Protein AF-A0A432PJ17-F1 (afdb_monomer_lite)

pLDDT: mean 88.02, std 12.89, range [40.84, 97.69]

Structure (mmCIF, N/CA/C/O backbone):
data_AF-A0A432PJ17-F1
#
_entry.id   AF-A0A432PJ17-F1
#
loop_
_atom_site.group_PDB
_atom_site.id
_atom_site.type_symbol
_atom_site.label_atom_id
_atom_site.label_alt_id
_atom_site.label_comp_id
_atom_site.label_asym_id
_atom_site.label_entity_id
_atom_site.label_seq_id
_atom_site.pdbx_PDB_ins_code
_atom_site.Cartn_x
_atom_site.Cartn_y
_atom_site.Cartn_z
_atom_site.occupancy
_atom_site.B_iso_or_equiv
_atom_site.auth_seq_id
_atom_site.auth_comp_id
_atom_site.auth_asym_id
_atom_site.auth_atom_id
_atom_site.pdbx_PDB_model_num
ATOM 1 N N . MET A 1 1 ? -22.045 -17.815 44.992 1.00 40.84 1 MET A N 1
ATOM 2 C CA . MET A 1 1 ? -20.741 -17.271 44.558 1.00 40.84 1 MET A CA 1
ATOM 3 C C . MET A 1 1 ? -20.516 -17.723 43.124 1.00 40.84 1 MET A C 1
ATOM 5 O O . MET A 1 1 ? -19.975 -18.793 42.906 1.00 40.84 1 MET A O 1
ATOM 9 N N . THR A 1 2 ? -21.008 -16.951 42.163 1.00 45.22 2 THR A N 1
ATOM 10 C CA . THR A 1 2 ? -20.849 -17.195 40.721 1.00 45.22 2 THR A CA 1
ATOM 11 C C . THR A 1 2 ? -20.924 -15.828 40.057 1.00 45.22 2 THR A C 1
ATOM 13 O O . THR A 1 2 ? -22.014 -15.349 39.784 1.00 45.22 2 THR A O 1
ATOM 16 N N . SER A 1 3 ? -19.790 -15.140 39.906 1.00 41.28 3 SER A N 1
ATOM 17 C CA . SER A 1 3 ? -19.743 -13.906 39.101 1.00 41.28 3 SER A CA 1
ATOM 18 C C . SER A 1 3 ? -18.350 -13.552 38.561 1.00 41.28 3 SER A C 1
ATOM 20 O O . SER A 1 3 ? -18.120 -12.402 38.210 1.00 41.28 3 SER A O 1
ATOM 22 N N . CYS A 1 4 ? -17.407 -14.501 38.478 1.00 43.22 4 CYS A N 1
ATOM 23 C CA . CYS A 1 4 ? -16.105 -14.245 37.833 1.00 43.22 4 CYS A CA 1
ATOM 24 C C . CYS A 1 4 ? -16.035 -14.698 36.363 1.00 43.22 4 CYS A C 1
ATOM 26 O O . CYS A 1 4 ? -15.071 -14.363 35.689 1.00 43.22 4 CYS A O 1
ATOM 28 N N . GLY A 1 5 ? -17.026 -15.442 35.852 1.00 47.62 5 GLY A N 1
ATOM 29 C CA . GLY A 1 5 ? -17.017 -15.952 34.470 1.00 47.62 5 GLY A CA 1
ATOM 30 C C . GLY A 1 5 ? -17.739 -15.070 33.443 1.00 47.62 5 GLY A C 1
ATOM 31 O O . GLY A 1 5 ? -17.365 -15.064 32.278 1.00 47.62 5 GLY A O 1
ATOM 32 N N . GLU A 1 6 ? -18.753 -14.306 33.860 1.00 48.50 6 GLU A N 1
ATOM 33 C CA . GLU A 1 6 ? -19.593 -13.520 32.938 1.00 48.50 6 GLU A CA 1
ATOM 34 C C . GLU A 1 6 ? -18.975 -12.162 32.570 1.00 48.50 6 GLU A C 1
ATOM 36 O O . GLU A 1 6 ? -19.123 -11.712 31.436 1.00 48.50 6 GLU A O 1
ATOM 41 N N . TYR A 1 7 ? -18.217 -11.538 33.480 1.00 54.09 7 TYR A N 1
ATOM 42 C CA . TYR A 1 7 ? -17.593 -10.229 33.237 1.00 54.09 7 TYR A CA 1
ATOM 43 C C . TYR A 1 7 ? -16.524 -10.275 32.135 1.00 54.09 7 TYR A C 1
ATOM 45 O O . TYR A 1 7 ? -16.536 -9.430 31.243 1.00 54.09 7 TYR A O 1
ATOM 53 N N . GLY A 1 8 ? -15.672 -11.307 32.122 1.00 61.34 8 GLY A N 1
ATOM 54 C CA . GLY A 1 8 ? -14.643 -11.459 31.086 1.00 61.34 8 GLY A CA 1
ATOM 55 C C . GLY A 1 8 ? -15.215 -11.718 29.689 1.00 61.34 8 GLY A C 1
ATOM 56 O O . GLY A 1 8 ? -14.633 -11.298 28.694 1.00 61.34 8 GLY A O 1
ATOM 57 N N . HIS A 1 9 ? -16.385 -12.358 29.597 1.00 66.75 9 HIS A N 1
ATOM 58 C CA . HIS A 1 9 ? -17.036 -12.633 28.316 1.00 66.75 9 HIS A CA 1
ATOM 59 C C . HIS A 1 9 ? -17.694 -11.378 27.718 1.00 66.75 9 HIS A C 1
ATOM 61 O O . HIS A 1 9 ? -17.648 -11.169 26.508 1.00 66.75 9 HIS A O 1
ATOM 67 N N . VAL A 1 10 ? -18.290 -10.519 28.552 1.00 75.88 10 VAL A N 1
ATOM 68 C CA . VAL A 1 10 ? -18.910 -9.261 28.098 1.00 75.88 10 VAL A CA 1
ATOM 69 C C . VAL A 1 10 ? -17.852 -8.247 27.656 1.00 75.88 10 VAL A C 1
ATOM 71 O O . VAL A 1 10 ? -18.026 -7.598 26.625 1.00 75.88 10 VAL A O 1
ATOM 74 N N . GLU A 1 11 ? -16.741 -8.134 28.387 1.00 77.62 11 GLU A N 1
ATOM 75 C CA . GLU A 1 11 ? -15.626 -7.254 28.008 1.00 77.62 11 GLU A CA 1
ATOM 76 C C . GLU A 1 11 ? -14.953 -7.705 26.709 1.00 77.62 11 GLU A C 1
ATOM 78 O O . GLU A 1 11 ? -14.683 -6.880 25.837 1.00 77.62 11 GLU A O 1
ATOM 83 N N . MET A 1 12 ? -14.766 -9.015 26.534 1.00 77.31 12 MET A N 1
ATOM 84 C CA . MET A 1 12 ? -14.227 -9.583 25.302 1.00 77.31 12 MET A CA 1
ATOM 85 C C . MET A 1 12 ? -15.139 -9.284 24.104 1.00 77.31 12 MET A C 1
ATOM 87 O O . MET A 1 12 ? -14.673 -8.730 23.113 1.00 77.31 12 MET A O 1
ATOM 91 N N . LEU A 1 13 ? -16.444 -9.572 24.199 1.00 81.94 13 LEU A N 1
ATOM 92 C CA . LEU A 1 13 ? -17.405 -9.277 23.125 1.00 81.94 13 LEU A CA 1
ATOM 93 C C . LEU A 1 13 ? -17.451 -7.788 22.762 1.00 81.94 13 LEU A C 1
ATOM 95 O O . LEU A 1 13 ? -17.605 -7.439 21.592 1.00 81.94 13 LEU A O 1
ATOM 99 N N . ARG A 1 14 ? -17.298 -6.906 23.753 1.00 84.50 14 ARG A N 1
ATOM 100 C CA . ARG A 1 14 ? -17.216 -5.465 23.519 1.00 84.50 14 ARG A CA 1
ATOM 101 C C . ARG A 1 14 ? -15.949 -5.090 22.750 1.00 84.50 14 ARG A C 1
ATOM 103 O O . ARG A 1 14 ? -16.054 -4.345 21.781 1.00 84.50 14 ARG A O 1
ATOM 110 N N . ALA A 1 15 ? -14.793 -5.635 23.129 1.00 83.12 15 ALA A N 1
ATOM 111 C CA . ALA A 1 15 ? -13.537 -5.412 22.411 1.00 83.12 15 ALA A CA 1
ATOM 112 C C . ALA A 1 15 ? -13.616 -5.907 20.955 1.00 83.12 15 ALA A C 1
ATOM 114 O O . ALA A 1 15 ? -13.202 -5.196 20.042 1.00 83.12 15 ALA A O 1
ATOM 115 N N . TYR A 1 16 ? -14.228 -7.074 20.724 1.00 84.81 16 TYR A N 1
ATOM 116 C CA . TYR A 1 16 ? -14.519 -7.580 19.377 1.00 84.81 16 TYR A CA 1
ATOM 117 C C . TYR A 1 16 ? -15.356 -6.590 18.558 1.00 84.81 16 TYR A C 1
ATOM 119 O O . TYR A 1 16 ? -14.958 -6.222 17.454 1.00 84.81 16 TYR A O 1
ATOM 127 N N . ALA A 1 17 ? -16.482 -6.125 19.105 1.00 86.25 17 ALA A N 1
ATOM 128 C CA . ALA A 1 17 ? -17.373 -5.199 18.411 1.00 86.25 17 ALA A CA 1
ATOM 129 C C . ALA A 1 17 ? -16.708 -3.840 18.118 1.00 86.25 17 ALA A C 1
ATOM 131 O O . ALA A 1 17 ? -16.928 -3.259 17.056 1.00 86.25 17 ALA A O 1
ATOM 132 N N . GLU A 1 18 ? -15.884 -3.329 19.038 1.00 88.50 18 GLU A N 1
ATOM 133 C CA . GLU A 1 18 ? -15.154 -2.066 18.867 1.00 88.50 18 GLU A CA 1
ATOM 134 C C . GLU A 1 18 ? -14.082 -2.165 17.765 1.00 88.50 18 GLU A C 1
ATOM 136 O O . GLU A 1 18 ? -13.964 -1.261 16.927 1.00 88.50 18 GLU A O 1
ATOM 141 N N . VAL A 1 19 ? -13.345 -3.280 17.703 1.00 87.81 19 VAL A N 1
ATOM 142 C CA . VAL A 1 19 ? -12.370 -3.530 16.629 1.00 87.81 19 VAL A CA 1
ATOM 143 C C . VAL A 1 19 ? -13.071 -3.737 15.288 1.00 87.81 19 VAL A C 1
ATOM 145 O O . VAL A 1 19 ? -12.672 -3.128 14.298 1.00 87.81 19 VAL A O 1
ATOM 148 N N . GLU A 1 20 ? -14.137 -4.535 15.237 1.00 88.00 20 GLU A N 1
ATOM 149 C CA . GLU A 1 20 ? -14.905 -4.766 14.009 1.00 88.00 20 GLU A CA 1
ATOM 150 C C . GLU A 1 20 ? -15.510 -3.462 13.462 1.00 88.00 20 GLU A C 1
ATOM 152 O O . GLU A 1 20 ? -15.439 -3.188 12.263 1.00 88.00 20 GLU A O 1
ATOM 157 N N . ALA A 1 21 ? -16.051 -2.604 14.332 1.00 88.62 21 ALA A N 1
ATOM 158 C CA . ALA A 1 21 ? -16.538 -1.286 13.934 1.00 88.62 21 ALA A CA 1
ATOM 159 C C . ALA A 1 21 ? -15.415 -0.412 13.349 1.00 88.62 21 ALA A C 1
ATOM 161 O O . ALA A 1 21 ? -15.623 0.259 12.336 1.00 88.62 21 ALA A O 1
ATOM 162 N N . SER A 1 22 ? -14.223 -0.453 13.949 1.00 91.38 22 SER A N 1
ATOM 163 C CA . SER A 1 22 ? -13.054 0.295 13.474 1.00 91.38 22 SER A CA 1
ATOM 164 C C . SER A 1 22 ? -12.557 -0.213 12.116 1.00 91.38 22 SER A C 1
ATOM 166 O O . SER A 1 22 ? -12.301 0.594 11.222 1.00 91.38 22 SER A O 1
ATOM 168 N N . LEU A 1 23 ? -12.499 -1.536 11.921 1.00 90.12 23 LEU A N 1
ATOM 169 C CA . LEU A 1 23 ? -12.160 -2.160 10.637 1.00 90.12 23 LEU A CA 1
ATOM 170 C C . LEU A 1 23 ? -13.153 -1.753 9.541 1.00 90.12 23 LEU A C 1
ATOM 172 O O . LEU A 1 23 ? -12.739 -1.299 8.480 1.00 90.12 23 LEU A O 1
ATOM 176 N N . ASN A 1 24 ? -14.456 -1.785 9.832 1.00 92.88 24 ASN A N 1
ATOM 177 C CA . ASN A 1 24 ? -15.491 -1.353 8.890 1.00 92.88 24 ASN A CA 1
ATOM 178 C C . ASN A 1 24 ? -15.366 0.131 8.494 1.00 92.88 24 ASN A C 1
ATOM 180 O O . ASN A 1 24 ? -15.672 0.504 7.360 1.00 92.88 24 ASN A O 1
ATOM 184 N N . VAL A 1 25 ? -14.952 1.003 9.419 1.00 94.31 25 VAL A N 1
ATOM 185 C CA . VAL A 1 25 ? -14.682 2.420 9.120 1.00 94.31 25 VAL A CA 1
ATOM 186 C C . VAL A 1 25 ? -13.450 2.556 8.226 1.00 94.31 25 VAL A C 1
ATOM 188 O O . VAL A 1 25 ? -13.491 3.293 7.241 1.00 94.31 25 VAL A O 1
ATOM 191 N N . ILE A 1 26 ? -12.377 1.827 8.534 1.00 95.69 26 ILE A N 1
ATOM 192 C CA . ILE A 1 26 ? -11.147 1.819 7.737 1.00 95.69 26 ILE A CA 1
ATOM 193 C C . ILE A 1 26 ? -11.416 1.322 6.316 1.00 95.69 26 ILE A C 1
ATOM 195 O O . ILE A 1 26 ? -10.995 1.982 5.366 1.00 95.69 26 ILE A O 1
ATOM 199 N N . ASP A 1 27 ? -12.164 0.233 6.151 1.00 94.69 27 ASP A N 1
ATOM 200 C CA . ASP A 1 27 ? -12.483 -0.330 4.837 1.00 94.69 27 ASP A CA 1
ATOM 201 C C . ASP A 1 27 ? -13.235 0.671 3.956 1.00 94.69 27 ASP A C 1
ATOM 203 O O . ASP A 1 27 ? -12.892 0.846 2.785 1.00 94.69 27 ASP A O 1
ATOM 207 N N . LYS A 1 28 ? -14.185 1.425 4.527 1.00 95.25 28 LYS A N 1
ATOM 208 C CA . LYS A 1 28 ? -14.878 2.510 3.810 1.00 95.25 28 LYS A CA 1
ATOM 209 C C . LYS A 1 28 ? -13.916 3.589 3.318 1.00 95.25 28 LYS A C 1
ATOM 211 O O . LYS A 1 28 ? -14.050 4.054 2.186 1.00 95.25 28 LYS A O 1
ATOM 216 N N . VAL A 1 29 ? -12.944 3.989 4.140 1.00 97.31 29 VAL A N 1
ATOM 217 C CA . VAL A 1 29 ? -11.937 4.986 3.741 1.00 97.31 29 VAL A CA 1
ATOM 218 C C . VAL A 1 29 ? -11.007 4.424 2.669 1.00 97.31 29 VAL A C 1
ATOM 220 O O . VAL A 1 29 ? -10.751 5.096 1.669 1.00 97.31 29 VAL A O 1
ATOM 223 N N . ILE A 1 30 ? -10.552 3.178 2.818 1.00 96.44 30 ILE A N 1
ATOM 224 C CA . ILE A 1 30 ? -9.720 2.491 1.823 1.00 96.44 30 ILE A CA 1
ATOM 225 C C . ILE A 1 30 ? -10.454 2.394 0.480 1.00 96.44 30 ILE A C 1
ATOM 227 O O . ILE A 1 30 ? -9.866 2.661 -0.569 1.00 96.44 30 ILE A O 1
ATOM 231 N N . ASP A 1 31 ? -11.746 2.076 0.481 1.00 95.94 31 ASP A N 1
ATOM 232 C CA . ASP A 1 31 ? -12.533 1.988 -0.748 1.00 95.94 31 ASP A CA 1
ATOM 233 C C . ASP A 1 31 ? -12.864 3.348 -1.376 1.00 95.94 31 ASP A C 1
ATOM 235 O O . ASP A 1 31 ? -13.130 3.415 -2.582 1.00 95.94 31 ASP A O 1
ATOM 239 N N . ALA A 1 32 ? -12.756 4.437 -0.615 1.00 96.31 32 ALA A N 1
ATOM 240 C CA . ALA A 1 32 ? -12.836 5.805 -1.117 1.00 96.31 32 ALA A CA 1
ATOM 241 C C . ALA A 1 32 ? -11.490 6.349 -1.643 1.00 96.31 32 ALA A C 1
ATOM 243 O O . ALA A 1 32 ? -11.468 7.436 -2.235 1.00 96.31 32 ALA A O 1
ATOM 244 N N . LEU A 1 33 ? -10.369 5.635 -1.462 1.00 97.00 33 LEU A N 1
ATOM 245 C CA . LEU A 1 33 ? -9.068 6.030 -2.013 1.00 97.00 33 LEU A CA 1
ATOM 246 C C . LEU A 1 33 ? -9.019 5.874 -3.542 1.00 97.00 33 LEU A C 1
ATOM 248 O O . LEU A 1 33 ? -9.588 4.912 -4.087 1.00 97.00 33 LEU A O 1
ATOM 252 N N . PRO A 1 34 ? -8.247 6.738 -4.236 1.00 94.44 34 PRO A N 1
ATOM 253 C CA . PRO A 1 34 ? -7.803 6.448 -5.592 1.00 94.44 34 PRO A CA 1
ATOM 254 C C . PRO A 1 34 ? -7.086 5.094 -5.642 1.00 94.44 34 PRO A C 1
ATOM 256 O O . PRO A 1 34 ? -6.442 4.671 -4.674 1.00 94.44 34 PRO A O 1
ATOM 259 N N . ILE A 1 35 ? -7.228 4.390 -6.765 1.00 91.00 35 ILE A N 1
ATOM 260 C CA . ILE A 1 35 ? -6.830 2.983 -6.878 1.00 91.00 35 ILE A CA 1
ATOM 261 C C . ILE A 1 35 ? -5.345 2.767 -6.559 1.00 91.00 35 ILE A C 1
ATOM 263 O O . ILE A 1 35 ? -4.999 1.771 -5.936 1.00 91.00 35 ILE A O 1
ATOM 267 N N . GLU A 1 36 ? -4.484 3.717 -6.918 1.00 91.31 36 GLU A N 1
ATOM 268 C CA . GLU A 1 36 ? -3.041 3.685 -6.680 1.00 91.31 36 GLU A CA 1
ATOM 269 C C . GLU A 1 36 ? -2.663 3.685 -5.186 1.00 91.31 36 GLU A C 1
ATOM 271 O O . GLU A 1 36 ? -1.755 2.959 -4.783 1.00 91.31 36 GLU A O 1
ATOM 276 N N . PHE A 1 37 ? -3.394 4.424 -4.344 1.00 96.00 37 PHE A N 1
ATOM 277 C CA . PHE A 1 37 ? -3.155 4.493 -2.896 1.00 96.00 37 PHE A CA 1
ATOM 278 C C . PHE A 1 37 ? -3.808 3.323 -2.159 1.00 96.00 37 PHE A C 1
ATOM 280 O O . PHE A 1 37 ? -3.344 2.916 -1.092 1.00 96.00 37 PHE A O 1
ATOM 287 N N . ARG A 1 38 ? -4.870 2.748 -2.738 1.00 95.06 38 ARG A N 1
ATOM 288 C CA . ARG A 1 38 ? -5.628 1.650 -2.133 1.00 95.06 38 ARG A CA 1
ATOM 289 C C . ARG A 1 38 ? -4.767 0.417 -1.876 1.00 95.06 38 ARG A C 1
ATOM 291 O O . ARG A 1 38 ? -4.915 -0.213 -0.837 1.00 95.06 38 ARG A O 1
ATOM 298 N N . TRP A 1 39 ? -3.859 0.080 -2.791 1.00 93.69 39 TRP A N 1
ATOM 299 C CA . TRP A 1 39 ? -2.984 -1.090 -2.645 1.00 93.69 39 TRP A CA 1
ATOM 300 C C . TRP A 1 39 ? -1.998 -0.950 -1.490 1.00 93.69 39 TRP A C 1
ATOM 302 O O . TRP A 1 39 ? -1.792 -1.910 -0.753 1.00 93.69 39 TRP A O 1
ATOM 312 N N . LEU A 1 40 ? -1.438 0.247 -1.297 1.00 96.00 40 LEU A N 1
ATOM 313 C CA . LEU A 1 40 ? -0.581 0.544 -0.152 1.00 96.00 40 LEU A CA 1
ATOM 314 C C . LEU A 1 40 ? -1.370 0.428 1.157 1.00 96.00 40 LEU A C 1
ATOM 316 O O . LEU A 1 40 ? -0.942 -0.273 2.070 1.00 96.00 40 LEU A O 1
ATOM 320 N N . ALA A 1 41 ? -2.544 1.062 1.229 1.00 96.44 41 ALA A N 1
ATOM 321 C CA . ALA A 1 41 ? -3.380 1.020 2.425 1.00 96.44 41 ALA A CA 1
ATOM 322 C C . ALA A 1 41 ? -3.843 -0.408 2.760 1.00 96.44 41 ALA A C 1
ATOM 324 O O . ALA A 1 41 ? -3.793 -0.804 3.919 1.00 96.44 41 ALA A O 1
ATOM 325 N N . ARG A 1 42 ? -4.213 -1.212 1.753 1.00 94.50 42 ARG A N 1
ATOM 326 C CA . ARG A 1 42 ? -4.559 -2.630 1.936 1.00 94.50 42 ARG A CA 1
ATOM 327 C C . ARG A 1 42 ? -3.368 -3.469 2.377 1.00 94.50 42 ARG A C 1
ATOM 329 O O . ARG A 1 42 ? -3.548 -4.336 3.221 1.00 94.50 42 ARG A O 1
ATOM 336 N N . LEU A 1 43 ? -2.165 -3.224 1.849 1.00 93.69 43 LEU A N 1
ATOM 337 C CA . LEU A 1 43 ? -0.965 -3.927 2.312 1.00 93.69 43 LEU A CA 1
ATOM 338 C C . LEU A 1 43 ? -0.717 -3.645 3.798 1.00 93.69 43 LEU A C 1
ATOM 340 O O . LEU A 1 43 ? -0.494 -4.577 4.562 1.00 93.69 43 LEU A O 1
ATOM 344 N N . VAL A 1 44 ? -0.798 -2.380 4.215 1.00 94.06 44 VAL A N 1
ATOM 345 C CA . VAL A 1 44 ? -0.638 -1.994 5.626 1.00 94.06 44 VAL A CA 1
ATOM 346 C C . VAL A 1 44 ? -1.768 -2.570 6.489 1.00 94.06 44 VAL A C 1
ATOM 348 O O . VAL A 1 44 ? -1.498 -3.132 7.539 1.00 94.06 44 VAL A O 1
ATOM 351 N N . GLY A 1 45 ? -3.019 -2.520 6.028 1.00 92.06 45 GLY A N 1
ATOM 352 C CA . GLY A 1 45 ? -4.187 -3.051 6.748 1.00 92.06 45 GLY A CA 1
ATOM 353 C C . GLY A 1 45 ? -4.339 -4.572 6.720 1.00 92.06 45 GLY A C 1
ATOM 354 O O . GLY A 1 45 ? -5.309 -5.094 7.255 1.00 92.06 45 GLY A O 1
ATOM 355 N N . SER A 1 46 ? -3.409 -5.286 6.087 1.00 89.56 46 SER A N 1
ATOM 356 C CA . SER A 1 46 ? -3.364 -6.751 6.071 1.00 89.56 46 SER A CA 1
ATOM 357 C C . SER A 1 46 ? -2.000 -7.295 6.481 1.00 89.56 46 SER A C 1
ATOM 359 O O . SER A 1 46 ? -1.760 -8.488 6.390 1.00 89.56 46 SER A O 1
ATOM 361 N N . SER A 1 47 ? -1.070 -6.467 6.944 1.00 90.19 47 SER A N 1
ATOM 362 C CA . SER A 1 47 ? 0.242 -6.939 7.382 1.00 90.19 47 SER A CA 1
ATOM 363 C C . SER A 1 47 ? 0.709 -6.168 8.604 1.00 90.19 47 SER A C 1
ATOM 365 O O . SER A 1 47 ? 0.099 -5.187 9.007 1.00 90.19 47 SER A O 1
ATOM 367 N N . THR A 1 48 ? 1.811 -6.602 9.207 1.00 90.25 48 THR A N 1
ATOM 368 C CA . THR A 1 48 ? 2.481 -5.806 10.243 1.00 90.25 48 THR A CA 1
ATOM 369 C C . THR A 1 48 ? 3.737 -5.146 9.674 1.00 90.25 48 THR A C 1
ATOM 371 O O . THR A 1 48 ? 4.748 -5.035 10.366 1.00 90.25 48 THR A O 1
ATOM 374 N N . ILE A 1 49 ? 3.729 -4.799 8.382 1.00 92.25 49 ILE A N 1
ATOM 375 C CA . ILE A 1 49 ? 4.786 -3.988 7.773 1.00 92.25 49 ILE A CA 1
ATOM 376 C C . ILE A 1 49 ? 4.586 -2.554 8.265 1.00 92.25 49 ILE A C 1
ATOM 378 O O . ILE A 1 49 ? 3.505 -1.990 8.090 1.00 92.25 49 ILE A O 1
ATOM 382 N N . ALA A 1 50 ? 5.625 -1.955 8.848 1.00 93.56 50 A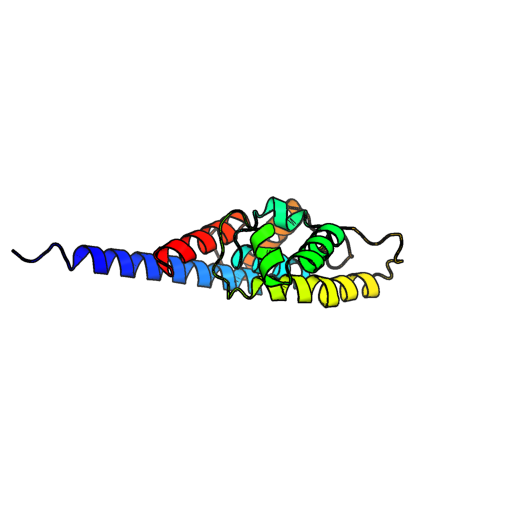LA A N 1
ATOM 383 C CA . ALA A 1 50 ? 5.568 -0.563 9.283 1.00 93.56 50 ALA A CA 1
ATOM 384 C C . ALA A 1 50 ? 5.152 0.362 8.121 1.00 93.56 50 ALA A C 1
ATOM 386 O O . ALA A 1 50 ? 5.684 0.207 7.014 1.00 93.56 50 ALA A O 1
ATOM 387 N N . PRO A 1 51 ? 4.252 1.338 8.337 1.00 94.94 51 PRO A N 1
ATOM 388 C CA . PRO A 1 51 ? 3.815 2.272 7.299 1.00 94.94 51 PRO A CA 1
ATOM 389 C C . PRO A 1 51 ? 4.953 2.906 6.489 1.00 94.94 51 PRO A C 1
ATOM 391 O O . PRO A 1 51 ? 4.918 2.926 5.258 1.00 94.94 51 PRO A O 1
ATOM 394 N N . GLU A 1 52 ? 6.001 3.376 7.161 1.00 94.06 52 GLU A N 1
ATOM 395 C CA . GLU A 1 52 ? 7.158 4.027 6.545 1.00 94.06 52 GLU A CA 1
ATOM 396 C C . GLU A 1 52 ? 7.978 3.037 5.710 1.00 94.06 52 GLU A C 1
ATOM 398 O O . GLU A 1 52 ? 8.458 3.367 4.619 1.00 94.06 52 GLU A O 1
ATOM 403 N N . ALA A 1 53 ? 8.108 1.799 6.196 1.00 94.88 53 ALA A N 1
ATOM 404 C CA . ALA A 1 53 ? 8.738 0.719 5.451 1.00 94.88 53 ALA A CA 1
ATOM 405 C C . ALA A 1 53 ? 7.921 0.373 4.199 1.00 94.88 53 ALA A C 1
ATOM 407 O O . ALA A 1 53 ? 8.500 0.251 3.124 1.00 94.88 53 ALA A O 1
ATOM 408 N N . ALA A 1 54 ?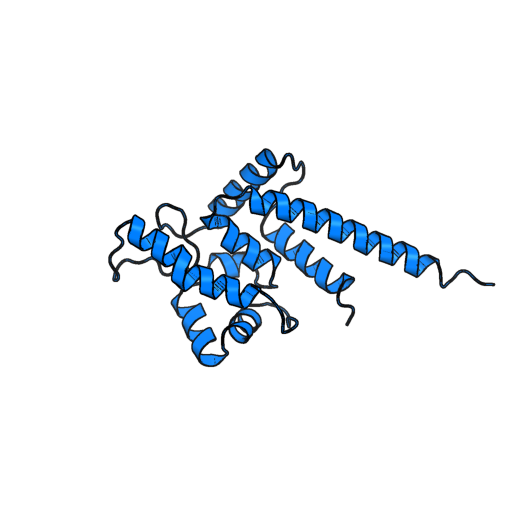 6.5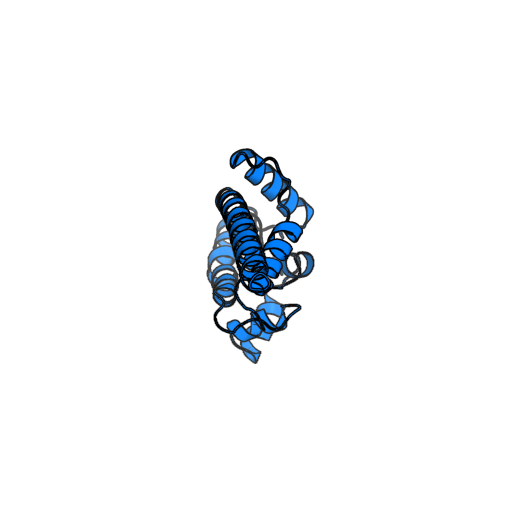89 0.287 4.306 1.00 95.56 54 ALA A N 1
ATOM 409 C CA . ALA A 1 54 ? 5.696 -0.011 3.187 1.00 95.56 54 ALA A CA 1
ATOM 410 C C . ALA A 1 54 ? 5.781 1.052 2.077 1.00 95.56 54 ALA A C 1
ATOM 412 O O . ALA A 1 54 ? 5.914 0.706 0.902 1.00 95.56 54 ALA A O 1
ATOM 413 N N . VAL A 1 55 ? 5.779 2.339 2.446 1.00 96.69 55 VAL A N 1
ATOM 414 C CA . VAL A 1 55 ? 5.935 3.470 1.510 1.00 96.69 55 VAL A CA 1
ATOM 415 C C . VAL A 1 55 ? 7.295 3.435 0.803 1.00 96.69 55 VAL A C 1
ATOM 417 O O . VAL A 1 55 ? 7.393 3.762 -0.378 1.00 96.69 55 VAL A O 1
ATOM 420 N N . SER A 1 56 ? 8.353 3.020 1.504 1.00 96.31 56 SER A N 1
ATOM 421 C CA . SER A 1 56 ? 9.721 3.004 0.971 1.00 96.31 56 SER A CA 1
ATOM 422 C C . SER A 1 56 ? 10.117 1.701 0.264 1.00 96.31 56 SER A C 1
ATOM 424 O O . SER A 1 56 ? 11.251 1.594 -0.217 1.00 96.31 56 SER A O 1
ATOM 426 N N . LEU A 1 57 ? 9.209 0.723 0.148 1.00 97.06 57 LEU A N 1
ATOM 427 C CA . LEU A 1 57 ? 9.495 -0.549 -0.516 1.00 97.06 57 LEU A CA 1
ATOM 428 C C . LEU A 1 57 ? 9.954 -0.337 -1.958 1.00 97.06 57 LEU A C 1
ATOM 430 O O . LEU A 1 57 ? 9.319 0.369 -2.746 1.00 97.06 57 LEU A O 1
ATOM 434 N N . THR A 1 58 ? 11.037 -1.024 -2.322 1.00 97.44 58 THR A N 1
ATOM 435 C CA . THR A 1 58 ? 11.558 -1.053 -3.690 1.00 97.44 58 THR A CA 1
ATOM 436 C C . THR A 1 58 ? 11.248 -2.379 -4.368 1.00 97.44 58 THR A C 1
ATOM 438 O O . THR A 1 58 ? 11.232 -3.435 -3.733 1.00 97.44 58 THR A O 1
ATOM 441 N N . GLU A 1 59 ? 11.038 -2.335 -5.682 1.00 96.25 59 GLU A N 1
ATOM 442 C CA . GLU A 1 59 ? 10.802 -3.522 -6.504 1.00 96.25 59 GLU A CA 1
ATOM 443 C C . GLU A 1 59 ? 11.930 -4.547 -6.329 1.00 96.25 59 GLU A C 1
ATOM 445 O O . GLU A 1 59 ? 11.663 -5.724 -6.093 1.00 96.25 59 GLU A O 1
ATOM 450 N N . ALA A 1 60 ? 13.187 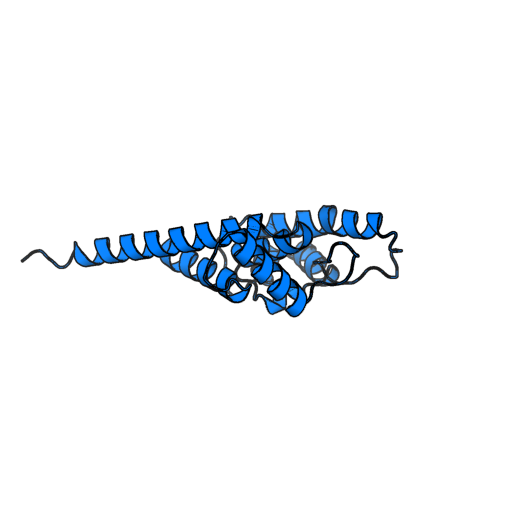-4.095 -6.367 1.00 96.19 60 ALA A N 1
ATOM 451 C CA . ALA A 1 60 ? 14.351 -4.963 -6.214 1.00 96.19 60 ALA A CA 1
ATOM 452 C C . ALA A 1 60 ? 14.352 -5.706 -4.867 1.00 96.19 60 ALA A C 1
ATOM 454 O O . ALA A 1 60 ? 14.600 -6.910 -4.827 1.00 96.19 60 ALA A O 1
ATOM 455 N N . ARG A 1 61 ? 14.023 -5.013 -3.766 1.00 96.62 61 ARG A N 1
ATOM 456 C CA . ARG A 1 61 ? 13.936 -5.615 -2.427 1.00 96.62 61 ARG A CA 1
ATOM 457 C C . ARG A 1 61 ? 12.853 -6.691 -2.378 1.00 96.62 61 ARG A C 1
ATOM 459 O O . ARG A 1 61 ? 13.105 -7.777 -1.863 1.00 96.62 61 ARG A O 1
ATOM 466 N N . VAL A 1 62 ? 11.662 -6.390 -2.899 1.00 95.69 62 VAL A N 1
ATOM 467 C CA . VAL A 1 62 ? 10.530 -7.326 -2.866 1.00 95.69 62 VAL A CA 1
ATOM 468 C C . VAL A 1 62 ? 10.812 -8.549 -3.735 1.00 95.69 62 VAL A C 1
ATOM 470 O O . VAL A 1 62 ? 10.615 -9.669 -3.272 1.00 95.69 62 VAL A O 1
ATOM 473 N N . ARG A 1 63 ? 11.335 -8.364 -4.954 1.00 95.56 63 ARG A N 1
ATOM 474 C CA . ARG A 1 63 ? 11.688 -9.481 -5.845 1.00 95.56 63 ARG A CA 1
ATOM 475 C C . ARG A 1 63 ? 12.771 -10.376 -5.246 1.00 95.56 63 ARG A C 1
ATOM 477 O O . ARG A 1 63 ? 12.616 -11.589 -5.271 1.00 95.56 63 ARG A O 1
ATOM 484 N N . HIS A 1 64 ? 13.796 -9.790 -4.629 1.00 96.56 64 HIS A N 1
ATOM 485 C CA . HIS A 1 64 ? 14.849 -10.552 -3.958 1.00 96.56 64 HIS A CA 1
ATOM 486 C C . HIS A 1 64 ? 14.310 -11.437 -2.823 1.00 96.56 64 HIS A C 1
ATOM 488 O O . HIS A 1 64 ? 14.638 -12.619 -2.741 1.00 96.56 64 HIS A O 1
ATOM 494 N N . LEU A 1 65 ? 13.461 -10.882 -1.952 1.00 94.50 65 LEU A N 1
ATOM 495 C CA . LEU A 1 65 ? 12.852 -11.649 -0.860 1.00 94.50 65 LEU A CA 1
ATOM 496 C C . LEU A 1 65 ? 11.912 -12.736 -1.382 1.00 94.50 65 LEU A C 1
ATOM 498 O O . LEU A 1 65 ? 11.882 -13.836 -0.834 1.00 94.50 65 LEU A O 1
ATOM 502 N N . TRP A 1 66 ? 11.191 -12.446 -2.461 1.00 93.81 66 TRP A N 1
ATOM 503 C CA . TRP A 1 66 ? 10.295 -13.403 -3.090 1.00 93.81 66 TRP A CA 1
ATOM 504 C C . TRP A 1 66 ? 11.072 -14.580 -3.678 1.00 93.81 66 TRP A C 1
ATOM 506 O O . TRP A 1 66 ? 10.731 -15.726 -3.389 1.00 93.81 66 TRP A O 1
ATOM 516 N N . GLU A 1 67 ? 12.168 -14.348 -4.393 1.00 95.31 67 GLU A N 1
ATOM 517 C CA . GLU A 1 67 ? 13.031 -15.431 -4.885 1.00 95.31 67 GLU A CA 1
ATOM 518 C C . GLU A 1 67 ? 13.545 -16.343 -3.758 1.00 95.31 67 GLU A C 1
ATOM 520 O O . GLU A 1 67 ? 13.647 -17.555 -3.940 1.00 95.31 67 GLU A O 1
ATOM 525 N N . GLN A 1 68 ? 13.831 -15.782 -2.580 1.00 95.44 68 GLN A N 1
ATOM 526 C CA . GLN A 1 68 ? 14.369 -16.534 -1.443 1.00 95.44 68 GLN A CA 1
ATOM 527 C C . GLN A 1 68 ? 13.310 -17.253 -0.602 1.00 95.44 68 GLN A C 1
ATOM 529 O O . GLN A 1 68 ? 13.603 -18.286 0.004 1.00 95.44 68 GLN A O 1
ATOM 534 N N . HIS A 1 69 ? 12.106 -16.690 -0.496 1.00 90.88 69 HIS A N 1
ATOM 535 C CA . HIS A 1 69 ? 11.133 -17.087 0.527 1.00 90.88 69 HIS A CA 1
ATOM 536 C C . HIS A 1 69 ? 9.722 -17.346 -0.010 1.00 90.88 69 HIS A C 1
ATOM 538 O O . HIS A 1 69 ? 8.835 -17.711 0.762 1.00 90.88 69 HIS A O 1
ATOM 544 N N . GLY A 1 70 ? 9.493 -17.168 -1.310 1.00 88.94 70 GLY A N 1
ATOM 545 C CA . GLY A 1 70 ? 8.152 -17.177 -1.881 1.00 88.94 70 GLY A CA 1
ATOM 546 C C . GLY A 1 70 ? 7.338 -15.936 -1.497 1.00 88.94 70 GLY A C 1
ATOM 547 O O . GLY A 1 70 ? 7.817 -15.018 -0.824 1.00 88.94 70 GLY A O 1
ATOM 548 N N . PHE A 1 71 ? 6.083 -15.907 -1.942 1.00 84.94 71 PHE A N 1
ATOM 549 C CA . PHE A 1 71 ? 5.175 -14.773 -1.746 1.00 84.94 71 PHE A CA 1
ATOM 550 C C . PHE A 1 71 ? 4.903 -14.484 -0.268 1.00 84.94 71 PHE A C 1
ATOM 552 O O . PHE A 1 71 ? 5.205 -13.396 0.221 1.00 84.94 71 PHE A O 1
ATOM 559 N N . ASP A 1 72 ? 4.389 -15.479 0.452 1.00 82.94 72 ASP A N 1
ATOM 560 C CA . ASP A 1 72 ? 3.977 -15.316 1.848 1.00 82.94 72 ASP A CA 1
ATOM 561 C C . ASP A 1 72 ? 5.189 -15.055 2.749 1.00 82.94 72 ASP A C 1
ATOM 563 O O . ASP A 1 72 ? 5.173 -14.162 3.600 1.00 82.94 72 ASP A O 1
ATOM 567 N N . GLY A 1 73 ? 6.300 -15.754 2.486 1.00 87.31 73 GLY A N 1
ATOM 568 C CA . GLY A 1 73 ? 7.556 -15.554 3.202 1.00 87.31 73 GLY A CA 1
ATOM 569 C C . GLY A 1 73 ? 8.146 -14.155 3.008 1.00 87.31 73 GLY A C 1
ATOM 570 O O . GLY A 1 73 ? 8.763 -13.626 3.932 1.00 87.31 73 GLY A O 1
ATOM 571 N N . THR A 1 74 ? 7.910 -13.508 1.861 1.00 90.81 74 THR A N 1
ATOM 572 C CA . THR A 1 74 ? 8.321 -12.111 1.638 1.00 90.81 74 THR A CA 1
ATOM 573 C C . THR A 1 74 ? 7.631 -11.170 2.608 1.00 90.81 74 THR A C 1
ATOM 575 O O . THR A 1 74 ? 8.300 -10.381 3.272 1.00 90.81 74 THR A O 1
ATOM 578 N N . VAL A 1 75 ? 6.307 -11.275 2.739 1.00 89.38 75 VAL A N 1
ATOM 579 C CA . VAL A 1 75 ? 5.543 -10.428 3.663 1.00 89.38 75 VAL A CA 1
ATOM 580 C C . VAL A 1 75 ? 5.979 -10.679 5.098 1.00 89.38 75 VAL A C 1
ATOM 582 O O . VAL A 1 75 ? 6.208 -9.717 5.828 1.00 89.38 75 VAL A O 1
ATOM 585 N N . SER A 1 76 ? 6.196 -11.938 5.492 1.00 87.88 76 SER A N 1
ATOM 586 C CA . SER A 1 76 ? 6.721 -12.254 6.826 1.00 87.88 76 SER A CA 1
ATOM 587 C C . SER A 1 76 ? 8.092 -11.625 7.094 1.00 87.88 76 SER A C 1
ATOM 589 O O . SER A 1 76 ? 8.354 -11.212 8.215 1.00 87.88 76 SER A O 1
ATOM 591 N N . LYS A 1 77 ? 8.974 -11.525 6.088 1.00 91.25 77 LYS A N 1
ATOM 592 C CA . LYS A 1 77 ? 10.295 -10.879 6.229 1.00 91.25 77 LYS A CA 1
ATOM 593 C C . LYS A 1 77 ? 10.245 -9.355 6.241 1.00 91.25 77 LYS A C 1
ATOM 595 O O . LYS A 1 77 ? 11.176 -8.732 6.745 1.00 91.25 77 LYS A O 1
ATOM 600 N N . LEU A 1 78 ? 9.210 -8.767 5.653 1.00 91.69 78 LEU A N 1
ATOM 601 C CA . LEU A 1 78 ? 8.970 -7.324 5.677 1.00 91.69 78 LEU A CA 1
ATOM 602 C C . LEU A 1 78 ? 8.209 -6.879 6.934 1.00 91.69 78 LEU A C 1
ATOM 604 O O . LEU A 1 78 ? 8.241 -5.703 7.280 1.00 91.69 78 LEU A O 1
ATOM 608 N N . SER A 1 79 ? 7.518 -7.809 7.588 1.00 89.06 79 SER A N 1
ATOM 609 C CA . SER A 1 79 ? 6.679 -7.577 8.760 1.00 89.06 79 SER A CA 1
ATOM 610 C C . SER A 1 79 ? 7.501 -7.502 10.049 1.00 89.06 79 SER A C 1
ATOM 612 O O . SER A 1 79 ? 8.457 -8.251 10.233 1.00 89.06 79 SER A O 1
ATOM 614 N N . GLU A 1 80 ? 7.101 -6.630 10.975 1.00 85.81 80 GLU A N 1
ATOM 615 C CA . GLU A 1 80 ? 7.763 -6.477 12.281 1.00 85.81 80 GLU A CA 1
ATOM 616 C C . GLU A 1 80 ? 7.460 -7.617 13.264 1.00 85.81 80 GLU A C 1
ATOM 618 O O . GLU A 1 80 ? 8.201 -7.825 14.226 1.00 85.81 80 GLU A O 1
ATOM 623 N N . ARG A 1 81 ? 6.369 -8.362 13.045 1.00 76.44 81 ARG A N 1
ATOM 624 C CA . ARG A 1 81 ? 5.940 -9.474 13.898 1.00 76.44 81 ARG A CA 1
ATOM 625 C C . ARG A 1 81 ? 5.658 -10.732 13.070 1.00 76.44 81 ARG A C 1
ATOM 627 O O . ARG A 1 81 ? 5.318 -10.628 11.890 1.00 76.44 81 ARG A O 1
ATOM 634 N N . PRO A 1 82 ? 5.783 -11.930 13.675 1.00 67.44 82 PRO A N 1
ATOM 635 C CA . PRO A 1 82 ? 5.375 -13.173 13.035 1.00 67.44 82 PRO A CA 1
ATOM 636 C C . PRO A 1 82 ? 3.897 -13.106 12.654 1.00 67.44 82 PRO A C 1
ATOM 638 O O . PRO A 1 82 ? 3.055 -12.748 13.475 1.00 67.44 82 PRO A O 1
ATOM 641 N N . PHE A 1 83 ? 3.599 -13.456 11.408 1.00 64.94 83 PHE A N 1
ATOM 642 C CA . PHE A 1 83 ? 2.268 -13.329 10.833 1.00 64.94 83 PHE A CA 1
ATOM 643 C C . PHE A 1 83 ? 1.667 -14.721 10.560 1.00 64.94 83 PHE A C 1
ATOM 645 O O . PHE A 1 83 ? 2.385 -15.584 10.042 1.00 64.94 83 PHE A O 1
ATOM 652 N N . PRO A 1 84 ? 0.385 -14.986 10.886 1.00 60.75 84 PRO A N 1
ATOM 653 C CA . PRO A 1 84 ? -0.246 -16.257 10.549 1.00 60.75 84 PRO A CA 1
ATOM 654 C C . PRO A 1 84 ? -0.289 -16.467 9.029 1.00 60.75 84 PRO A C 1
ATOM 656 O O . PRO A 1 84 ? -0.723 -15.613 8.268 1.00 60.75 84 PRO A O 1
ATOM 659 N N . VAL A 1 85 ? 0.143 -17.649 8.592 1.00 51.22 85 VAL A N 1
ATOM 660 C CA . VAL A 1 85 ? 0.559 -17.994 7.215 1.00 51.22 85 VAL A CA 1
ATOM 661 C C . VAL A 1 85 ? -0.503 -17.759 6.118 1.00 51.22 85 VAL A C 1
ATOM 663 O O . VAL A 1 85 ? -0.167 -17.756 4.941 1.00 51.22 85 VAL A O 1
ATOM 666 N N . LYS A 1 86 ? -1.778 -17.526 6.456 1.00 54.78 86 LYS A N 1
ATOM 667 C CA . LYS A 1 86 ? -2.860 -17.286 5.483 1.00 54.78 86 LYS A CA 1
ATOM 668 C C . LYS A 1 86 ? -3.240 -15.811 5.405 1.00 54.78 86 LYS A C 1
ATOM 670 O O . LYS A 1 86 ? -4.352 -15.441 5.771 1.00 54.78 86 LYS A O 1
ATOM 675 N N . CYS A 1 87 ? -2.310 -14.983 4.946 1.00 62.41 87 CYS A N 1
ATOM 676 C CA . CYS A 1 87 ? -2.599 -13.588 4.655 1.00 62.41 87 CYS A CA 1
ATOM 677 C C . CYS A 1 87 ? -2.678 -13.317 3.162 1.00 62.41 87 CYS A C 1
ATOM 679 O O . CYS A 1 87 ? -1.729 -13.612 2.436 1.00 62.41 87 CYS A O 1
ATOM 681 N N . ASP A 1 88 ? -3.716 -12.613 2.725 1.00 76.94 88 ASP A N 1
ATOM 682 C CA . ASP A 1 88 ? -3.816 -12.139 1.344 1.00 76.94 88 ASP A CA 1
ATOM 683 C C . ASP A 1 88 ? -2.750 -11.077 0.992 1.00 76.94 88 ASP A C 1
ATOM 685 O O . ASP A 1 88 ? -2.543 -10.765 -0.183 1.00 76.94 88 ASP A O 1
ATOM 689 N N . ALA A 1 89 ? -2.012 -10.559 1.983 1.00 83.75 89 ALA A N 1
ATOM 690 C CA . ALA A 1 89 ? -0.951 -9.566 1.807 1.00 83.75 89 ALA A CA 1
ATOM 691 C C . ALA A 1 89 ? 0.136 -9.990 0.802 1.00 83.75 89 ALA A C 1
ATOM 693 O O . ALA A 1 89 ? 0.645 -9.148 0.056 1.00 83.75 89 ALA A O 1
ATOM 694 N N . GLY A 1 90 ? 0.470 -11.287 0.738 1.00 84.69 90 GLY A N 1
ATOM 695 C CA . GLY A 1 90 ? 1.417 -11.815 -0.249 1.00 84.69 90 GLY A CA 1
ATOM 696 C C . GLY A 1 90 ? 0.935 -11.543 -1.672 1.00 84.69 90 GLY A C 1
ATOM 697 O O . GLY A 1 90 ? 1.662 -10.969 -2.485 1.00 84.69 90 GLY A O 1
ATOM 698 N N . TYR A 1 91 ? -0.334 -11.851 -1.945 1.00 88.00 91 TYR A N 1
ATOM 699 C CA . TYR A 1 91 ? -0.970 -11.607 -3.238 1.00 88.00 91 TYR A CA 1
ATOM 700 C C . TYR A 1 91 ? -1.088 -10.117 -3.571 1.00 88.00 91 TYR A C 1
ATOM 702 O O . TYR A 1 91 ? -0.946 -9.755 -4.741 1.00 88.00 91 TYR A O 1
ATOM 710 N N . LEU A 1 92 ? -1.281 -9.239 -2.579 1.00 90.62 92 LEU A N 1
ATOM 711 C CA . LEU A 1 92 ? -1.318 -7.790 -2.812 1.00 90.62 92 LEU A CA 1
ATOM 712 C C . LEU A 1 92 ? -0.014 -7.280 -3.439 1.00 90.62 92 LEU A C 1
ATOM 714 O O . LEU A 1 92 ? -0.067 -6.529 -4.413 1.00 90.62 92 LEU A O 1
ATOM 718 N N . LEU A 1 93 ? 1.151 -7.721 -2.948 1.00 91.75 93 LEU A N 1
ATOM 719 C CA . LEU A 1 93 ? 2.446 -7.336 -3.525 1.00 91.75 93 LEU A CA 1
ATOM 720 C C . LEU A 1 93 ? 2.634 -7.876 -4.948 1.00 91.75 93 LEU A C 1
ATOM 722 O O . LEU A 1 93 ? 3.174 -7.177 -5.807 1.00 91.75 93 LEU A O 1
ATOM 726 N N . VAL A 1 94 ? 2.156 -9.091 -5.222 1.00 91.69 94 VAL A N 1
ATOM 727 C CA . VAL A 1 94 ? 2.205 -9.692 -6.566 1.00 91.69 94 VAL A CA 1
ATOM 728 C C . VAL A 1 94 ? 1.366 -8.895 -7.549 1.00 91.69 94 VAL A C 1
ATOM 730 O O . VAL A 1 94 ? 1.834 -8.577 -8.646 1.00 91.69 94 VAL A O 1
ATOM 733 N N . ILE A 1 95 ? 0.134 -8.568 -7.157 1.00 92.19 95 ILE A N 1
ATOM 734 C CA . ILE A 1 95 ? -0.784 -7.789 -7.984 1.00 92.19 95 ILE A CA 1
ATOM 735 C C . ILE A 1 95 ? -0.208 -6.392 -8.218 1.00 92.19 95 ILE A C 1
ATOM 737 O O . ILE A 1 95 ? -0.156 -5.922 -9.359 1.00 92.19 95 ILE A O 1
ATOM 741 N N . GLN A 1 96 ? 0.295 -5.760 -7.158 1.00 94.31 96 GLN A N 1
ATOM 742 C CA . GLN A 1 96 ? 0.890 -4.436 -7.237 1.00 94.31 96 GLN A CA 1
ATOM 743 C C . GLN A 1 96 ? 2.079 -4.400 -8.203 1.00 94.31 96 GLN A C 1
ATOM 745 O O . GLN A 1 96 ? 2.118 -3.541 -9.081 1.00 94.31 96 GLN A O 1
ATOM 750 N N . LEU A 1 97 ? 3.029 -5.332 -8.079 1.00 93.81 97 LEU A N 1
ATOM 751 C CA . LEU A 1 97 ? 4.242 -5.338 -8.897 1.00 93.81 97 LEU A CA 1
ATOM 752 C C . LEU A 1 97 ? 3.990 -5.718 -10.352 1.00 93.81 97 LEU A C 1
ATOM 754 O O . LEU A 1 97 ? 4.535 -5.072 -11.240 1.00 93.81 97 LEU A O 1
ATOM 758 N N . ASN A 1 98 ? 3.202 -6.763 -10.605 1.00 92.88 98 ASN A N 1
ATOM 759 C CA . ASN A 1 98 ? 3.103 -7.336 -11.950 1.00 92.88 98 ASN A CA 1
ATOM 760 C C . ASN A 1 98 ? 1.962 -6.745 -12.784 1.00 92.88 98 ASN A C 1
ATOM 762 O O . ASN A 1 98 ? 1.969 -6.902 -14.003 1.00 92.88 98 ASN A O 1
ATOM 766 N N . TYR A 1 99 ? 0.995 -6.070 -12.154 1.00 93.38 99 TYR A N 1
ATOM 767 C CA . TYR A 1 99 ? -0.177 -5.540 -12.852 1.00 93.38 99 TYR A CA 1
ATOM 768 C C . TYR A 1 99 ? -0.347 -4.039 -12.642 1.00 93.38 99 TYR A C 1
ATOM 770 O O . TYR A 1 99 ? -0.316 -3.286 -13.613 1.00 93.38 99 TYR A O 1
ATOM 778 N N . VAL A 1 100 ? -0.509 -3.584 -11.398 1.00 94.50 100 VAL A N 1
ATOM 779 C CA . VAL A 1 100 ? -0.866 -2.180 -11.117 1.00 94.50 100 VAL A CA 1
ATOM 780 C C . VAL A 1 100 ? 0.274 -1.241 -11.498 1.00 94.50 100 VAL A C 1
ATOM 782 O O . VAL A 1 100 ? 0.085 -0.320 -12.295 1.00 94.50 100 VAL A O 1
ATOM 785 N N . ARG A 1 101 ? 1.477 -1.501 -10.979 1.00 94.69 101 ARG A N 1
ATOM 786 C CA . ARG A 1 101 ? 2.663 -0.688 -11.251 1.00 94.69 101 ARG A CA 1
ATOM 787 C C . ARG A 1 101 ? 3.022 -0.694 -12.733 1.00 94.69 101 ARG A C 1
ATOM 789 O O . ARG A 1 101 ? 3.244 0.367 -13.308 1.00 94.69 101 ARG A O 1
ATOM 796 N N . GLU A 1 102 ? 3.032 -1.862 -13.369 1.00 94.62 102 GLU A N 1
ATOM 797 C CA . GLU A 1 102 ? 3.339 -1.968 -14.800 1.00 94.62 102 GLU A CA 1
ATOM 798 C C . GLU A 1 102 ? 2.316 -1.229 -15.670 1.00 94.62 102 GLU A C 1
ATOM 800 O O . GLU A 1 102 ? 2.696 -0.560 -16.633 1.00 94.62 102 GLU A O 1
ATOM 805 N N . ALA A 1 103 ? 1.028 -1.271 -15.312 1.00 94.12 103 ALA A N 1
ATOM 806 C CA . ALA A 1 103 ? 0.001 -0.499 -16.004 1.00 94.12 103 ALA A CA 1
ATOM 807 C C . ALA A 1 103 ? 0.239 1.016 -15.878 1.00 94.12 103 ALA A C 1
ATOM 809 O O . ALA A 1 103 ? 0.144 1.730 -16.878 1.00 94.12 103 ALA A O 1
ATOM 810 N N . ILE A 1 104 ? 0.598 1.501 -14.683 1.00 95.19 104 ILE A N 1
ATOM 811 C CA . ILE A 1 104 ? 0.936 2.912 -14.436 1.00 95.19 104 ILE A CA 1
ATOM 812 C C . ILE A 1 104 ? 2.160 3.334 -15.262 1.00 95.19 104 ILE A C 1
ATOM 814 O O . ILE A 1 104 ? 2.110 4.351 -15.958 1.00 95.19 104 ILE A O 1
ATOM 818 N N . LEU A 1 105 ? 3.238 2.547 -15.241 1.00 95.44 105 LEU A N 1
ATOM 819 C CA . LEU A 1 105 ? 4.469 2.842 -15.982 1.00 95.44 105 LEU A CA 1
ATOM 820 C C . LEU A 1 105 ? 4.240 2.859 -17.493 1.00 95.44 105 LEU A C 1
ATOM 822 O O . LEU A 1 105 ? 4.686 3.779 -18.179 1.00 95.44 105 LEU A O 1
ATOM 826 N N . LYS A 1 106 ? 3.501 1.871 -18.010 1.00 93.38 106 LYS A N 1
ATOM 827 C CA . LYS A 1 106 ? 3.163 1.775 -19.434 1.00 93.38 106 LYS A CA 1
ATOM 828 C C . LYS A 1 106 ? 2.300 2.948 -19.886 1.00 93.38 106 LYS A C 1
ATOM 830 O O . LYS A 1 106 ? 2.564 3.520 -20.938 1.00 93.38 106 LYS A O 1
ATOM 835 N N . LYS A 1 107 ? 1.292 3.324 -19.093 1.00 94.69 107 LYS A N 1
ATOM 836 C CA . LYS A 1 107 ? 0.411 4.465 -19.386 1.00 94.69 107 LYS A CA 1
ATOM 837 C C . LYS A 1 107 ? 1.185 5.785 -19.471 1.00 94.69 107 LYS A C 1
ATOM 839 O O . LYS A 1 107 ? 0.827 6.637 -20.278 1.00 94.69 107 LYS A O 1
ATOM 844 N N . ASN A 1 108 ? 2.229 5.938 -18.658 1.00 94.50 108 ASN A N 1
ATOM 845 C CA . ASN A 1 108 ? 3.062 7.140 -18.603 1.00 94.50 108 ASN A CA 1
ATOM 846 C C . ASN A 1 108 ? 4.325 7.059 -19.487 1.00 94.50 108 ASN A C 1
ATOM 848 O O . ASN A 1 108 ? 5.173 7.940 -19.404 1.00 94.50 108 ASN A O 1
ATOM 852 N N . TYR A 1 109 ? 4.453 6.033 -20.340 1.00 92.62 109 TYR A N 1
ATOM 853 C CA . TYR A 1 109 ? 5.573 5.852 -21.277 1.00 92.62 109 TYR A CA 1
ATOM 854 C C . TYR A 1 109 ? 6.967 5.901 -20.623 1.00 92.62 109 TYR A C 1
ATOM 856 O O . TYR A 1 109 ? 7.922 6.386 -21.229 1.00 92.62 109 TYR A O 1
ATOM 864 N N . PHE A 1 110 ? 7.106 5.381 -19.398 1.00 89.56 110 PHE A N 1
ATOM 865 C CA . PHE A 1 110 ? 8.406 5.334 -18.724 1.00 89.56 110 PHE A CA 1
ATOM 866 C C . PHE A 1 110 ? 9.330 4.285 -19.371 1.00 89.56 110 PHE A C 1
ATOM 868 O O . PHE A 1 110 ? 8.985 3.093 -19.366 1.00 89.56 110 PHE A O 1
ATOM 875 N N . PRO A 1 111 ? 10.504 4.683 -19.902 1.00 88.81 111 PRO A N 1
ATOM 876 C CA . PRO A 1 111 ? 11.492 3.731 -20.391 1.00 88.81 111 PRO A CA 1
ATOM 877 C C . PRO A 1 111 ? 12.070 2.920 -19.228 1.00 88.81 111 PRO A C 1
ATOM 879 O O . PRO A 1 111 ? 12.082 3.376 -18.084 1.00 88.81 111 PRO A O 1
ATOM 882 N N . ILE A 1 112 ? 12.513 1.691 -19.509 1.00 86.06 112 ILE A N 1
ATOM 883 C CA . ILE A 1 112 ? 12.922 0.724 -18.476 1.00 86.06 112 ILE A CA 1
ATOM 884 C C . ILE A 1 112 ? 14.043 1.291 -17.600 1.00 86.06 112 ILE A C 1
ATOM 886 O O . ILE A 1 112 ? 14.001 1.119 -16.383 1.00 86.06 112 ILE A O 1
ATOM 890 N N . GLU A 1 113 ? 14.999 2.010 -18.191 1.00 88.88 113 GLU A N 1
ATOM 891 C CA . GLU A 1 113 ? 16.178 2.523 -17.489 1.00 88.88 113 GLU A CA 1
ATOM 892 C C . GLU A 1 113 ? 15.860 3.673 -16.521 1.00 88.88 113 GLU A C 1
ATOM 894 O O . GLU A 1 113 ? 16.665 3.961 -15.638 1.00 88.88 113 GLU A O 1
ATOM 899 N N . SER A 1 114 ? 14.702 4.329 -16.664 1.00 89.62 114 SER A N 1
ATOM 900 C CA . SER A 1 114 ? 14.291 5.456 -15.815 1.00 89.62 114 SER A CA 1
ATOM 901 C C . SER A 1 114 ? 13.112 5.137 -14.898 1.00 89.62 114 SER A C 1
ATOM 903 O O . SER A 1 114 ? 12.558 6.040 -14.264 1.00 89.62 114 SER A O 1
ATOM 905 N N . ARG A 1 115 ? 12.705 3.864 -14.815 1.00 93.12 115 ARG A N 1
ATOM 906 C CA . ARG A 1 115 ? 11.596 3.454 -13.949 1.00 93.12 115 ARG A CA 1
ATOM 907 C C . ARG A 1 115 ? 11.925 3.764 -12.484 1.00 93.12 115 ARG A C 1
ATOM 909 O O . ARG A 1 115 ? 12.988 3.363 -12.006 1.00 93.12 115 ARG A O 1
ATOM 916 N N . PRO A 1 116 ? 11.014 4.412 -11.738 1.00 95.31 116 PRO A N 1
ATOM 917 C CA . PRO A 1 116 ? 11.188 4.594 -10.306 1.00 95.31 116 PRO A CA 1
ATOM 918 C C . PRO A 1 116 ? 11.323 3.246 -9.595 1.00 95.31 116 PRO A C 1
ATOM 920 O O . PRO A 1 116 ? 10.590 2.296 -9.883 1.00 95.31 116 PRO A O 1
ATOM 923 N N . ALA A 1 117 ? 12.241 3.167 -8.635 1.00 96.19 117 ALA A N 1
ATOM 924 C CA . ALA A 1 117 ? 12.526 1.926 -7.922 1.00 96.19 117 ALA A CA 1
ATOM 925 C C . ALA A 1 117 ? 11.392 1.501 -6.974 1.00 96.19 117 ALA A C 1
ATOM 927 O O . ALA A 1 117 ? 11.313 0.329 -6.607 1.00 96.19 117 ALA A O 1
ATOM 928 N N . GLN A 1 118 ? 10.543 2.439 -6.550 1.00 97.19 118 GLN A N 1
ATOM 929 C CA . GLN A 1 118 ? 9.490 2.201 -5.568 1.00 97.19 118 GLN A CA 1
ATOM 930 C C . GLN A 1 118 ? 8.376 1.297 -6.111 1.00 97.19 118 GLN A C 1
ATOM 932 O O . GLN A 1 118 ? 8.031 1.317 -7.297 1.00 97.19 118 GLN A O 1
ATOM 937 N N . VAL A 1 119 ? 7.807 0.498 -5.207 1.00 96.88 119 VAL A N 1
ATOM 938 C CA . VAL A 1 119 ? 6.687 -0.416 -5.484 1.00 96.88 119 VAL A CA 1
ATOM 939 C C . VAL A 1 119 ? 5.389 0.354 -5.722 1.00 96.88 119 VAL A C 1
ATOM 941 O O . VAL A 1 119 ? 4.608 0.013 -6.615 1.00 96.88 119 VAL A O 1
ATOM 944 N N . PHE A 1 120 ? 5.153 1.390 -4.919 1.00 97.19 120 PHE A N 1
ATOM 945 C CA . PHE A 1 120 ? 3.924 2.173 -4.937 1.00 97.19 120 PHE A CA 1
ATOM 946 C C . PHE A 1 120 ? 4.156 3.498 -5.651 1.00 97.19 120 PHE A C 1
ATOM 948 O O . PHE A 1 120 ? 4.982 4.311 -5.233 1.00 97.19 120 PHE A O 1
ATOM 955 N N . LEU A 1 121 ? 3.421 3.690 -6.743 1.00 96.94 121 LEU A N 1
ATOM 956 C CA . LEU A 1 121 ? 3.483 4.876 -7.586 1.00 96.94 121 LEU A CA 1
ATOM 957 C C . LEU A 1 121 ? 2.101 5.514 -7.669 1.00 96.94 121 LEU A C 1
ATOM 959 O O . LEU A 1 121 ? 1.100 4.800 -7.648 1.00 96.94 121 LEU A O 1
ATOM 963 N N . ASP A 1 122 ? 2.057 6.834 -7.809 1.00 95.38 122 ASP A N 1
ATOM 964 C CA . ASP A 1 122 ? 0.832 7.564 -8.102 1.00 95.38 122 ASP A CA 1
ATOM 965 C C . ASP A 1 122 ? 0.405 7.392 -9.575 1.00 95.38 122 ASP A C 1
ATOM 967 O O . ASP A 1 122 ? 1.086 6.760 -10.390 1.00 95.38 122 ASP A O 1
ATOM 971 N N . CYS A 1 123 ? -0.725 7.987 -9.960 1.00 93.12 123 CYS A N 1
ATOM 972 C CA . CYS A 1 123 ? -1.215 7.918 -11.339 1.00 93.12 123 CYS A CA 1
ATOM 973 C C . CYS A 1 123 ? -0.268 8.520 -12.402 1.00 93.12 123 CYS A C 1
ATOM 975 O O . CYS A 1 123 ? -0.420 8.207 -13.589 1.00 93.12 123 CYS A O 1
ATOM 977 N N . LYS A 1 124 ? 0.707 9.347 -12.001 1.00 93.81 124 LYS A N 1
ATOM 978 C CA . LYS A 1 124 ? 1.742 9.954 -12.855 1.00 93.81 124 LYS A CA 1
ATOM 979 C C . LYS A 1 124 ? 3.052 9.161 -12.846 1.00 93.81 124 LYS A C 1
ATOM 981 O O . LYS A 1 124 ? 4.047 9.633 -13.390 1.00 93.81 124 LYS A O 1
ATOM 986 N N . ALA A 1 125 ? 3.044 7.964 -12.259 1.00 94.75 125 ALA A N 1
ATOM 987 C CA . ALA A 1 125 ? 4.217 7.123 -12.063 1.00 94.75 125 ALA A CA 1
ATOM 988 C C . ALA A 1 125 ? 5.299 7.761 -11.172 1.00 94.75 125 ALA A C 1
ATOM 990 O O . ALA A 1 125 ? 6.472 7.416 -11.286 1.00 94.75 125 ALA A O 1
ATOM 991 N N . MET A 1 126 ? 4.923 8.664 -10.266 1.00 95.12 126 MET A N 1
ATOM 992 C CA . MET A 1 126 ? 5.830 9.194 -9.250 1.00 95.12 126 MET A CA 1
ATOM 993 C C . MET A 1 126 ? 5.753 8.342 -7.980 1.00 95.12 126 MET A C 1
ATOM 995 O O . MET A 1 126 ? 4.670 7.865 -7.645 1.00 95.12 126 MET A O 1
ATOM 999 N N . PRO A 1 127 ? 6.862 8.143 -7.244 1.00 96.75 127 PRO A N 1
ATOM 1000 C CA . PRO A 1 127 ? 6.825 7.444 -5.963 1.00 96.75 127 PRO A CA 1
ATOM 1001 C C . PRO A 1 127 ? 5.814 8.061 -4.996 1.00 96.75 127 PRO A C 1
ATOM 1003 O O . PRO A 1 127 ? 5.842 9.269 -4.749 1.00 96.75 127 PRO A O 1
ATOM 1006 N N . ILE A 1 128 ? 4.952 7.222 -4.419 1.00 96.81 128 ILE A N 1
ATOM 1007 C CA . ILE A 1 128 ? 4.084 7.646 -3.320 1.00 96.81 128 ILE A CA 1
ATOM 1008 C C . ILE A 1 128 ? 4.962 7.982 -2.112 1.00 96.81 128 ILE A C 1
ATOM 1010 O O . ILE A 1 128 ? 5.895 7.262 -1.766 1.00 96.81 128 ILE A O 1
ATOM 1014 N N . THR A 1 129 ? 4.651 9.102 -1.471 1.00 95.06 129 THR A N 1
ATOM 1015 C CA . THR A 1 129 ? 5.299 9.587 -0.248 1.00 95.06 129 THR A CA 1
ATOM 1016 C C . THR A 1 129 ? 4.318 9.566 0.918 1.00 95.06 129 THR A C 1
ATOM 1018 O O . THR A 1 129 ? 3.104 9.588 0.699 1.00 95.06 129 THR A O 1
ATOM 1021 N N . VAL A 1 130 ? 4.839 9.621 2.148 1.00 92.88 130 VAL A N 1
ATOM 1022 C CA . VAL A 1 130 ? 4.034 9.760 3.378 1.00 92.88 130 VAL A CA 1
ATOM 1023 C C . VAL A 1 130 ? 3.062 10.943 3.268 1.00 92.88 130 VAL A C 1
ATOM 1025 O O . VAL A 1 130 ? 1.864 10.789 3.465 1.00 92.88 130 VAL A O 1
ATOM 1028 N N .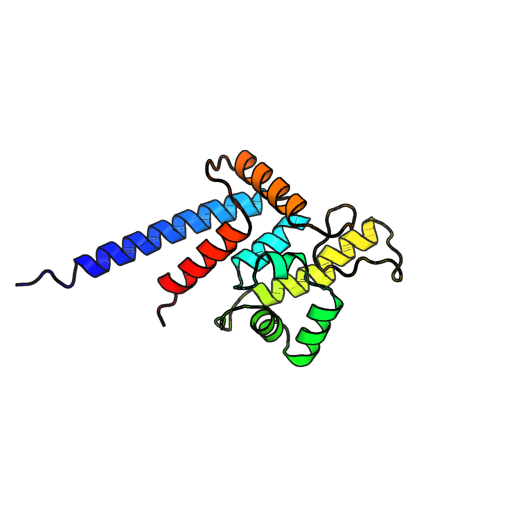 VAL A 1 131 ? 3.544 12.101 2.806 1.00 94.19 131 VAL A N 1
ATOM 1029 C CA . VAL A 1 131 ? 2.709 13.303 2.638 1.00 94.19 131 VAL A CA 1
ATOM 1030 C C . VAL A 1 131 ? 1.572 13.075 1.638 1.00 94.19 131 VAL A C 1
ATOM 1032 O O . VAL A 1 131 ? 0.432 13.470 1.886 1.00 94.19 131 VAL A O 1
ATOM 1035 N N . SER A 1 132 ? 1.860 12.432 0.502 1.00 96.19 132 SER A N 1
ATOM 1036 C CA . SER A 1 132 ? 0.832 12.180 -0.515 1.00 96.19 132 SER A CA 1
ATOM 1037 C C . SER A 1 132 ? -0.217 11.168 -0.055 1.00 96.19 132 SER A C 1
ATOM 1039 O O . SER A 1 132 ? -1.393 11.346 -0.365 1.00 96.19 132 SER A O 1
ATOM 1041 N N . VAL A 1 133 ? 0.176 10.138 0.706 1.00 96.62 133 VAL A N 1
ATOM 1042 C CA . VAL A 1 133 ? -0.780 9.148 1.219 1.00 96.62 133 VAL A CA 1
ATOM 1043 C C . VAL A 1 133 ? -1.620 9.719 2.357 1.00 96.62 133 VAL A C 1
ATOM 1045 O O . VAL A 1 133 ? -2.827 9.507 2.351 1.00 96.62 133 VAL A O 1
ATOM 1048 N N . ASP A 1 134 ? -1.039 10.509 3.262 1.00 95.19 134 ASP A N 1
ATOM 1049 C CA . ASP A 1 134 ? -1.791 11.174 4.332 1.00 95.19 134 ASP A CA 1
ATOM 1050 C C . ASP A 1 134 ? -2.826 12.147 3.758 1.00 95.19 134 ASP A C 1
ATOM 1052 O O . ASP A 1 134 ? -3.973 12.178 4.201 1.00 95.19 134 ASP A O 1
ATOM 1056 N N . THR A 1 135 ? -2.450 12.886 2.710 1.00 96.44 135 THR A N 1
ATOM 1057 C CA . THR A 1 135 ? -3.379 13.762 1.981 1.00 96.44 135 THR A CA 1
ATOM 1058 C C . THR A 1 135 ? -4.518 12.952 1.359 1.00 96.44 135 THR A C 1
ATOM 1060 O O . THR A 1 135 ? -5.689 13.265 1.568 1.00 96.44 135 THR A O 1
ATOM 1063 N N . ALA A 1 136 ? -4.196 11.871 0.640 1.00 97.38 136 ALA A N 1
ATOM 1064 C CA . ALA A 1 136 ? -5.195 11.022 -0.007 1.00 97.38 136 ALA A CA 1
ATOM 1065 C C . ALA A 1 136 ? -6.147 10.355 1.003 1.00 97.38 136 ALA A C 1
ATOM 1067 O O . ALA A 1 136 ? -7.350 10.269 0.748 1.00 97.38 136 ALA A O 1
ATOM 1068 N N . LEU A 1 137 ? -5.624 9.907 2.148 1.00 97.69 137 LEU A N 1
ATOM 1069 C CA . LEU A 1 137 ? -6.404 9.324 3.238 1.00 97.69 137 LEU A CA 1
ATOM 1070 C C . LEU A 1 137 ? -7.312 10.357 3.899 1.00 97.69 137 LEU A C 1
ATOM 1072 O O . LEU A 1 137 ? -8.478 10.057 4.146 1.00 97.69 137 LEU A O 1
ATOM 1076 N N . HIS A 1 138 ? -6.820 11.575 4.131 1.00 97.00 138 HIS A N 1
ATOM 1077 C CA . HIS A 1 138 ? -7.641 12.658 4.659 1.00 97.00 138 HIS A CA 1
ATOM 1078 C C . HIS A 1 138 ? -8.823 12.963 3.732 1.00 97.00 138 HIS A C 1
ATOM 1080 O O . HIS A 1 138 ? -9.974 12.968 4.167 1.00 97.00 138 HIS A O 1
ATOM 1086 N N . GLU A 1 139 ? -8.566 13.146 2.436 1.00 96.81 139 GLU A N 1
ATOM 1087 C CA . GLU A 1 139 ? -9.627 13.393 1.460 1.00 96.81 139 GLU A CA 1
ATOM 1088 C C . GLU A 1 139 ? -10.608 12.215 1.349 1.00 96.81 139 GLU A C 1
ATOM 1090 O O . GLU A 1 139 ? -11.812 12.420 1.180 1.00 96.81 139 GLU A O 1
ATOM 1095 N N . ALA A 1 140 ? -10.116 10.976 1.440 1.00 97.50 140 ALA A N 1
ATOM 1096 C CA . ALA A 1 140 ? -10.959 9.785 1.43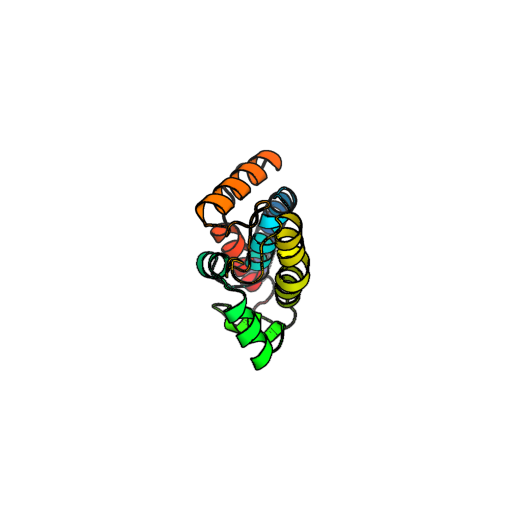4 1.00 97.50 140 ALA A CA 1
ATOM 1097 C C . ALA A 1 140 ? -11.827 9.680 2.696 1.00 97.50 140 ALA A C 1
ATOM 1099 O O . ALA A 1 140 ? -13.004 9.348 2.579 1.00 97.50 140 ALA A O 1
ATOM 1100 N N . ALA A 1 141 ? -11.292 10.022 3.872 1.00 96.75 141 ALA A N 1
ATOM 1101 C CA . ALA A 1 141 ? -12.049 10.070 5.120 1.00 96.75 141 ALA A CA 1
ATOM 1102 C C . ALA A 1 141 ? -13.179 11.106 5.046 1.00 96.75 141 ALA A C 1
ATOM 1104 O O . ALA A 1 141 ? -14.313 10.797 5.406 1.00 96.75 141 ALA A O 1
ATOM 1105 N N . VAL A 1 142 ? -12.907 12.286 4.477 1.00 96.12 142 VAL A N 1
ATOM 1106 C CA . VAL A 1 142 ? -13.933 13.310 4.222 1.00 96.12 142 VAL A CA 1
ATOM 1107 C C . VAL A 1 142 ? -15.016 12.784 3.275 1.00 96.12 142 VAL A C 1
ATOM 1109 O O . VAL A 1 142 ? -16.199 12.915 3.579 1.00 96.12 142 VAL A O 1
ATOM 1112 N N . ARG A 1 143 ? -14.643 12.144 2.154 1.00 95.50 143 ARG A N 1
ATOM 1113 C CA . ARG A 1 143 ? -15.611 11.542 1.211 1.00 95.50 143 ARG A CA 1
ATOM 1114 C C . ARG A 1 143 ? -16.441 10.418 1.832 1.00 95.50 143 ARG A C 1
ATOM 1116 O O . ARG A 1 143 ? -17.575 10.213 1.415 1.00 95.50 143 ARG A O 1
ATOM 1123 N N . ALA A 1 144 ? -15.872 9.688 2.784 1.00 94.94 144 ALA A N 1
ATOM 1124 C CA . ALA A 1 144 ? -16.534 8.604 3.500 1.00 94.94 144 ALA A CA 1
ATOM 1125 C C . ALA A 1 144 ? -17.320 9.084 4.737 1.00 94.94 144 ALA A C 1
ATOM 1127 O O . ALA A 1 144 ? -17.833 8.246 5.477 1.00 94.94 144 ALA A O 1
ATOM 1128 N N . GLU A 1 145 ? -17.399 10.402 4.972 1.00 95.56 145 GLU A N 1
ATOM 1129 C CA . GLU A 1 145 ? -18.056 11.019 6.135 1.00 95.56 145 GLU A CA 1
ATOM 1130 C C . GLU A 1 145 ? -17.506 10.509 7.482 1.00 95.56 145 GLU A C 1
ATOM 1132 O O . GLU A 1 145 ? -18.207 10.421 8.491 1.00 95.56 145 GLU A O 1
ATOM 1137 N N . VAL A 1 146 ? -16.215 10.174 7.510 1.00 94.12 146 VAL A N 1
ATOM 1138 C CA . VAL A 1 146 ? -15.516 9.695 8.701 1.00 94.12 146 VAL A CA 1
ATOM 1139 C C . VAL A 1 146 ? -14.903 10.886 9.430 1.00 94.12 146 VAL A C 1
ATOM 1141 O O . VAL A 1 146 ? -13.998 11.547 8.930 1.00 94.12 146 VAL A O 1
ATOM 1144 N N . ALA A 1 147 ? -15.399 11.158 10.639 1.00 87.94 147 ALA A N 1
ATOM 1145 C CA . ALA A 1 147 ? -14.962 12.304 11.439 1.00 87.94 147 ALA A CA 1
ATOM 1146 C C . ALA A 1 147 ? -13.545 12.151 12.020 1.00 87.94 147 ALA A C 1
ATOM 1148 O O . ALA A 1 147 ? -12.889 13.148 12.322 1.00 87.94 147 ALA A O 1
ATOM 1149 N N . MET A 1 148 ? -13.077 10.914 12.210 1.00 87.31 148 MET A N 1
ATOM 1150 C CA . MET A 1 148 ? -11.741 10.660 12.744 1.00 87.31 148 MET A CA 1
ATOM 1151 C C . MET A 1 148 ? -10.681 10.730 11.632 1.00 87.31 148 MET A C 1
ATOM 1153 O O . MET A 1 148 ? -10.913 10.216 10.536 1.00 87.31 148 MET A O 1
ATOM 1157 N N . PRO A 1 149 ? -9.498 11.313 11.894 1.00 89.44 149 PRO A N 1
ATOM 1158 C CA . PRO A 1 149 ? -8.379 11.224 10.967 1.00 89.44 149 PRO A CA 1
ATOM 1159 C C . PRO A 1 149 ? -7.950 9.765 10.784 1.00 89.44 149 PRO A C 1
ATOM 1161 O O . PRO A 1 149 ? -7.594 9.096 11.753 1.00 89.44 149 PRO A O 1
ATOM 1164 N N . ILE A 1 150 ? -7.949 9.287 9.541 1.00 95.50 150 ILE A N 1
ATOM 1165 C CA . ILE A 1 150 ? -7.393 7.980 9.186 1.00 95.50 150 ILE A CA 1
ATOM 1166 C C . ILE A 1 150 ? -6.012 8.195 8.572 1.00 95.50 150 ILE A C 1
ATOM 1168 O O . ILE A 1 150 ? -5.858 8.959 7.623 1.00 95.50 150 ILE A O 1
ATOM 1172 N N . THR A 1 151 ? -5.009 7.514 9.121 1.00 96.19 151 THR A N 1
ATOM 1173 C CA . THR A 1 151 ? -3.625 7.491 8.625 1.00 96.19 151 THR A CA 1
ATOM 1174 C C . THR A 1 151 ? -3.178 6.044 8.439 1.00 96.19 151 THR A C 1
ATOM 1176 O O . THR A 1 151 ? -3.819 5.123 8.952 1.00 96.19 151 THR A O 1
ATOM 1179 N N . LEU A 1 152 ? -2.052 5.809 7.758 1.00 96.50 152 LEU A N 1
ATOM 1180 C CA . LEU A 1 152 ? -1.486 4.455 7.683 1.00 96.50 152 LEU A CA 1
ATOM 1181 C C . LEU A 1 152 ? -1.133 3.892 9.071 1.00 96.50 152 LEU A C 1
ATOM 1183 O O . LEU A 1 152 ? -1.248 2.689 9.283 1.00 96.50 152 LEU A O 1
ATOM 1187 N N . ALA A 1 153 ? -0.748 4.750 10.022 1.00 95.12 153 ALA A N 1
ATOM 1188 C CA . ALA A 1 153 ? -0.491 4.340 11.400 1.00 95.12 153 ALA A CA 1
ATOM 1189 C C . ALA A 1 153 ? -1.769 3.849 12.095 1.00 95.12 153 ALA A C 1
ATOM 1191 O O . ALA A 1 153 ? -1.739 2.803 12.734 1.00 95.12 153 ALA A O 1
ATOM 1192 N N . VAL A 1 154 ? -2.897 4.549 11.912 1.00 95.25 154 VAL A N 1
ATOM 1193 C CA . VAL A 1 154 ? -4.207 4.105 12.425 1.00 95.25 154 VAL A CA 1
ATOM 1194 C C . VAL A 1 154 ? -4.599 2.766 11.803 1.00 95.25 154 VAL A C 1
ATOM 1196 O O . VAL A 1 154 ? -4.986 1.854 12.524 1.00 95.25 154 VAL A O 1
ATOM 1199 N N . ILE A 1 155 ? -4.432 2.616 10.486 1.00 95.44 155 ILE A N 1
ATOM 1200 C CA . ILE A 1 155 ? -4.739 1.368 9.772 1.00 95.44 155 ILE A CA 1
ATOM 1201 C C . ILE A 1 155 ? -3.909 0.195 10.319 1.00 95.44 155 ILE A C 1
ATOM 1203 O O . ILE A 1 155 ? -4.466 -0.847 10.661 1.00 95.44 155 ILE A O 1
ATOM 1207 N N . SER A 1 156 ? -2.589 0.378 10.432 1.00 93.25 156 SER A N 1
ATOM 1208 C CA . SER A 1 156 ? -1.664 -0.630 10.970 1.00 93.25 156 SER A CA 1
ATOM 1209 C C . SER A 1 156 ? -2.020 -1.023 12.406 1.00 93.25 156 SER A C 1
ATOM 1211 O O . SER A 1 156 ? -2.081 -2.203 12.749 1.00 93.25 156 SER A O 1
ATOM 1213 N N . GLU A 1 157 ? -2.308 -0.031 13.249 1.00 92.44 157 GLU A N 1
ATOM 1214 C CA . GLU A 1 157 ? -2.624 -0.242 14.657 1.00 92.44 157 GLU A CA 1
ATOM 1215 C C . GLU A 1 157 ? -3.959 -0.969 14.847 1.00 92.44 157 GLU A C 1
ATOM 1217 O O . GLU A 1 157 ? -4.026 -1.927 15.616 1.00 92.44 157 GLU A O 1
ATOM 1222 N N . THR A 1 158 ? -5.011 -0.591 14.114 1.00 91.94 158 THR A N 1
ATOM 1223 C CA . THR A 1 158 ? -6.293 -1.308 14.170 1.00 91.94 158 THR A CA 1
ATOM 1224 C C . THR A 1 158 ? -6.146 -2.747 13.688 1.00 91.94 158 THR A C 1
ATOM 1226 O O . THR A 1 158 ? -6.695 -3.663 14.301 1.00 91.94 158 THR A O 1
ATOM 1229 N N . PHE A 1 159 ? -5.357 -2.978 12.639 1.00 90.19 159 PHE A N 1
ATOM 1230 C CA . PHE A 1 159 ? -5.059 -4.333 12.196 1.00 90.19 159 PHE A CA 1
ATOM 1231 C C . PHE A 1 159 ? -4.298 -5.132 13.265 1.00 90.19 159 PHE A C 1
ATOM 1233 O O . PHE A 1 159 ? -4.672 -6.264 13.570 1.00 90.19 159 PHE A O 1
ATOM 1240 N N . ARG A 1 160 ? -3.291 -4.542 13.915 1.00 88.06 160 ARG A N 1
ATOM 1241 C CA . ARG A 1 160 ? -2.565 -5.174 15.026 1.00 88.06 160 ARG A CA 1
ATOM 1242 C C . ARG A 1 160 ? -3.496 -5.547 16.183 1.00 88.06 160 ARG A C 1
ATOM 1244 O O . ARG A 1 160 ? -3.425 -6.672 16.671 1.00 88.06 160 ARG A O 1
ATOM 1251 N N . GLN A 1 161 ? -4.376 -4.635 16.592 1.00 88.25 161 GLN A N 1
ATOM 1252 C CA . GLN A 1 161 ? -5.379 -4.888 17.634 1.00 88.25 161 GLN A CA 1
ATOM 1253 C C . GLN A 1 161 ? -6.327 -6.021 17.234 1.00 88.25 161 GLN A C 1
ATOM 1255 O O . GLN A 1 161 ? -6.680 -6.856 18.062 1.00 88.25 161 GLN A O 1
ATOM 1260 N N . SER A 1 162 ? -6.681 -6.104 15.949 1.00 86.38 162 SER A N 1
ATOM 1261 C CA . SER A 1 162 ? -7.489 -7.203 15.426 1.00 86.38 162 SER A CA 1
ATOM 1262 C C . SER A 1 162 ? -6.806 -8.557 15.607 1.00 86.38 162 SER A C 1
ATOM 1264 O O . SER A 1 162 ? -7.450 -9.499 16.054 1.00 86.38 162 SER A O 1
ATOM 1266 N N . LEU A 1 163 ? -5.496 -8.664 15.376 1.00 82.38 163 LEU A N 1
ATOM 1267 C CA . LEU A 1 163 ? -4.778 -9.920 15.606 1.00 82.38 163 LEU A CA 1
ATOM 1268 C C . LEU A 1 163 ? -4.826 -10.332 17.081 1.00 82.38 163 LEU A C 1
ATOM 1270 O O . LEU A 1 163 ? -5.011 -11.506 17.371 1.00 82.38 163 LEU A O 1
ATOM 1274 N N . GLU A 1 164 ? -4.703 -9.376 18.002 1.00 81.19 164 GLU A N 1
ATOM 1275 C CA . GLU A 1 164 ? -4.726 -9.638 19.449 1.00 81.19 164 GLU A CA 1
ATOM 1276 C C . GLU A 1 164 ? -6.109 -10.065 19.947 1.00 81.19 164 GLU A C 1
ATOM 1278 O O . GLU A 1 164 ? -6.212 -10.843 20.895 1.00 81.19 164 GLU A O 1
ATOM 1283 N N . VAL A 1 165 ? -7.168 -9.585 19.293 1.00 79.50 165 VAL A N 1
ATOM 1284 C CA . VAL A 1 165 ? -8.550 -9.913 19.641 1.00 79.50 165 VAL A CA 1
ATOM 1285 C C . VAL A 1 165 ? -9.010 -11.201 18.950 1.00 79.50 165 VAL A C 1
ATOM 1287 O O . VAL A 1 165 ? -9.495 -12.098 19.631 1.00 79.50 165 VAL A O 1
ATOM 1290 N N . PHE A 1 166 ? -8.826 -11.331 17.630 1.00 70.06 166 PHE A N 1
ATOM 1291 C CA . PHE A 1 166 ? -9.317 -12.458 16.819 1.00 70.06 166 PHE A CA 1
ATOM 1292 C C . PHE A 1 166 ? -8.408 -13.699 16.848 1.00 70.06 166 PHE A C 1
ATOM 1294 O O . PHE A 1 166 ? -8.871 -14.793 16.521 1.00 70.06 166 PHE A O 1
ATOM 1301 N N . ILE A 1 167 ? -7.127 -13.557 17.206 1.00 65.56 167 ILE A N 1
ATOM 1302 C CA . ILE A 1 167 ? -6.148 -14.654 17.249 1.00 65.56 167 ILE A CA 1
ATOM 1303 C C . ILE A 1 167 ? -5.441 -14.630 18.615 1.00 65.56 167 ILE A C 1
ATOM 1305 O O . ILE A 1 167 ? -4.296 -14.185 18.714 1.00 65.56 167 ILE A O 1
ATOM 1309 N N . PRO A 1 168 ? -6.106 -15.088 19.692 1.00 53.91 168 PRO A N 1
ATOM 1310 C CA . PRO A 1 168 ? -5.456 -15.189 20.991 1.00 53.91 168 PRO A CA 1
ATOM 1311 C C . PRO A 1 168 ? -4.339 -16.241 20.908 1.00 53.91 168 PRO A C 1
ATOM 1313 O O . PRO A 1 168 ? -4.601 -17.405 20.595 1.00 53.91 168 PRO A O 1
ATOM 1316 N N . PHE A 1 169 ? -3.096 -15.810 21.133 1.00 51.81 169 PHE A N 1
ATOM 1317 C CA . PHE A 1 169 ? -1.929 -16.687 21.272 1.00 51.81 169 PHE A CA 1
ATOM 1318 C C . PHE A 1 169 ? -1.900 -17.371 22.642 1.00 51.81 169 PHE A C 1
ATOM 1320 O O . PHE A 1 169 ? -2.278 -16.713 23.640 1.00 51.81 169 PHE A O 1
#

Radius of gyration: 18.15 Å; chains: 1; bounding box: 37×32×66 Å

Foldseek 3Di:
DDDPPVVVVVVLVVLVVVLVVLVVLLVQLLVLFDPLLSLLLVLLLQAQQPSQLSLADFPVLQVVQCVVQNQQSSRCVRHPDHDDSDTCSSVSLVCQQPPVLVVLCVVLVPDPVRQDRTSGADSNSHRDDQVNSQVRSQVSCVVSVNPDRDHSVSSNVSSVSCCVSVPPD

Organism: NCBI:txid634290

Secondary structure (DSSP, 8-state):
---SSHHHHHHHHHHHHHHHHHHHHHHHHHHHS-HHHHHHHHHHTTS---HHHHHH-BHHHHHHHHHHHHHHHHHHHHSSS---S--THHHHHHHIIIIIHHHHHHHTT--GGG--SBS-B-TTSPBP-HHHHHHHHHHHHHHTT--SPP-HHHHHHHHHHHHHHHS--

Sequence (169 aa):
MTSCGEYGHVEMLRAYAEVEASLNVIDKVIDALPIEFRWLARLVGSSTIAPEAAVSLTEARVRHLWEQHGFDGTVSKLSERPFPVKCDAGYLLVIQLNYVREAILKKNYFPIESRPAQVFLDCKAMPITVVSVDTALHEAAVRAEVAMPITLAVISETFRQSLEVFIPF